Protein AF-A0A975SEJ8-F1 (afdb_monomer_lite)

Structure (mmCIF, N/CA/C/O backbone):
data_AF-A0A975SEJ8-F1
#
_entry.id   AF-A0A975SEJ8-F1
#
loop_
_atom_site.group_PDB
_atom_site.id
_atom_site.type_symbol
_atom_site.label_atom_id
_atom_site.label_alt_id
_atom_site.label_comp_id
_atom_site.label_asym_id
_atom_site.label_entity_id
_atom_site.label_seq_id
_atom_site.pdbx_PDB_ins_code
_atom_site.Cartn_x
_atom_site.Cartn_y
_atom_site.Cartn_z
_atom_site.occupancy
_atom_site.B_iso_or_equiv
_atom_site.auth_seq_id
_atom_site.auth_comp_id
_atom_site.auth_asym_id
_atom_site.auth_atom_id
_atom_site.pdbx_PDB_model_num
ATOM 1 N N . MET A 1 1 ? 27.462 -22.743 -17.928 1.00 39.81 1 MET A N 1
ATOM 2 C CA . MET A 1 1 ? 26.714 -21.482 -18.122 1.00 39.81 1 MET A CA 1
ATOM 3 C C . MET A 1 1 ? 26.953 -21.085 -19.560 1.00 39.81 1 MET A C 1
ATOM 5 O O . MET A 1 1 ? 28.101 -21.074 -19.976 1.00 39.81 1 MET A O 1
ATOM 9 N N . SER A 1 2 ? 25.882 -21.036 -20.339 1.00 52.16 2 SER A N 1
ATOM 10 C CA . SER A 1 2 ? 25.892 -21.140 -21.798 1.00 52.16 2 SER A CA 1
ATOM 11 C C . SER A 1 2 ? 26.473 -19.896 -22.474 1.00 52.16 2 SER A C 1
ATOM 13 O O . SER A 1 2 ? 26.110 -18.778 -22.129 1.00 52.16 2 SER A O 1
ATOM 15 N N . GLU A 1 3 ? 27.335 -20.107 -23.473 1.00 52.84 3 GLU A N 1
ATOM 16 C CA . GLU A 1 3 ? 27.982 -19.072 -24.304 1.00 52.84 3 GLU A CA 1
ATOM 17 C C . GLU A 1 3 ? 26.980 -18.152 -25.047 1.00 52.84 3 GLU A C 1
ATOM 19 O O . GLU A 1 3 ? 27.371 -17.124 -25.602 1.00 52.84 3 GLU A O 1
ATOM 24 N N . THR A 1 4 ? 25.680 -18.472 -25.010 1.00 63.06 4 THR A N 1
ATOM 25 C CA . THR A 1 4 ? 24.568 -17.641 -25.499 1.00 63.06 4 THR A CA 1
ATOM 26 C C . THR A 1 4 ? 24.370 -16.345 -24.713 1.00 63.06 4 THR A C 1
ATOM 28 O O . THR A 1 4 ? 23.949 -15.361 -25.311 1.00 63.06 4 THR A O 1
ATOM 31 N N . ASP A 1 5 ? 24.717 -16.288 -23.421 1.00 61.00 5 ASP A N 1
ATOM 32 C CA . ASP A 1 5 ? 24.562 -15.057 -22.618 1.00 61.00 5 ASP A CA 1
ATOM 33 C C . ASP A 1 5 ? 25.556 -13.953 -23.032 1.00 61.00 5 ASP A C 1
ATOM 35 O O . ASP A 1 5 ? 25.358 -12.773 -22.742 1.00 61.00 5 ASP A O 1
ATOM 39 N N . THR A 1 6 ? 26.631 -14.327 -23.734 1.00 62.75 6 THR A N 1
ATOM 40 C CA . THR A 1 6 ? 27.674 -13.415 -24.230 1.00 62.75 6 THR A CA 1
ATOM 41 C C . THR A 1 6 ? 27.463 -12.950 -25.673 1.00 62.75 6 THR A C 1
ATOM 43 O O . THR A 1 6 ? 28.188 -12.067 -26.137 1.00 62.75 6 THR A O 1
ATOM 46 N N . GLN A 1 7 ? 26.480 -13.501 -26.393 1.00 77.69 7 GLN A N 1
ATOM 47 C CA . GLN A 1 7 ? 26.162 -13.073 -27.753 1.00 77.69 7 GLN A CA 1
ATOM 48 C C . GLN A 1 7 ? 25.293 -11.809 -27.713 1.00 77.69 7 GLN A C 1
ATOM 50 O O . GLN A 1 7 ? 24.232 -11.776 -27.095 1.00 77.69 7 GLN A O 1
ATOM 55 N N . ALA A 1 8 ? 25.744 -10.736 -28.366 1.00 81.38 8 ALA A N 1
ATOM 56 C CA . ALA A 1 8 ? 24.969 -9.503 -28.440 1.00 81.38 8 ALA A CA 1
ATOM 57 C C . ALA A 1 8 ? 23.642 -9.757 -29.176 1.00 81.38 8 ALA A C 1
ATOM 59 O O . ALA A 1 8 ? 23.656 -10.175 -30.332 1.00 81.38 8 ALA A O 1
ATOM 60 N N . LEU A 1 9 ? 22.518 -9.458 -28.511 1.00 83.12 9 LEU A N 1
ATOM 61 C CA . LEU A 1 9 ? 21.168 -9.559 -29.078 1.00 83.12 9 LEU A CA 1
ATOM 62 C C . LEU A 1 9 ? 21.109 -8.886 -30.451 1.00 83.12 9 LEU A C 1
ATOM 64 O O . LEU A 1 9 ? 21.462 -7.704 -30.575 1.00 83.12 9 LEU A O 1
ATOM 68 N N . SER A 1 10 ? 20.628 -9.614 -31.450 1.00 89.62 10 SER A N 1
ATOM 69 C CA . SER A 1 10 ? 20.312 -9.080 -32.771 1.00 89.62 10 SER A CA 1
ATOM 70 C C . SER A 1 10 ? 19.159 -8.067 -32.693 1.00 89.62 10 SER A C 1
ATOM 72 O O . SER A 1 10 ? 18.440 -7.983 -31.696 1.00 89.62 10 SER A O 1
ATOM 74 N N . ALA A 1 11 ? 18.983 -7.252 -33.736 1.00 92.56 11 ALA A N 1
ATOM 75 C CA . ALA A 1 11 ? 17.920 -6.242 -33.762 1.00 92.56 11 ALA A CA 1
ATOM 76 C C . ALA A 1 11 ? 16.515 -6.863 -33.628 1.00 92.56 11 ALA A C 1
ATOM 78 O O . ALA A 1 11 ? 15.684 -6.323 -32.905 1.00 92.56 11 ALA A O 1
ATOM 79 N N . VAL A 1 12 ? 16.300 -8.024 -34.257 1.00 93.12 12 VAL A N 1
ATOM 80 C CA . VAL A 1 12 ? 15.027 -8.762 -34.234 1.00 93.12 12 VAL A CA 1
ATOM 81 C C . VAL A 1 12 ? 14.707 -9.263 -32.825 1.00 93.12 12 VAL A C 1
ATOM 83 O O . VAL A 1 12 ? 13.624 -9.013 -32.310 1.00 93.12 12 VAL A O 1
ATOM 86 N N . GLU A 1 13 ? 15.674 -9.876 -32.140 1.00 93.31 13 GLU A N 1
ATOM 87 C CA . GLU A 1 13 ? 15.466 -10.392 -30.777 1.00 93.31 13 GLU A CA 1
ATOM 88 C C . GLU A 1 13 ? 15.156 -9.273 -29.771 1.00 93.31 13 GLU A C 1
ATOM 90 O O . GLU A 1 13 ? 14.415 -9.469 -28.806 1.00 93.31 13 GLU A O 1
ATOM 95 N N . ARG A 1 14 ? 15.699 -8.067 -29.981 1.00 93.81 14 ARG A N 1
ATOM 96 C CA . ARG A 1 14 ? 15.366 -6.908 -29.137 1.00 93.81 14 ARG A CA 1
ATOM 97 C C . ARG A 1 14 ? 13.925 -6.460 -29.335 1.00 93.81 14 ARG A C 1
ATOM 99 O O . ARG A 1 14 ? 13.272 -6.137 -28.344 1.00 93.81 14 ARG A O 1
ATOM 106 N N . GLU A 1 15 ? 13.453 -6.439 -30.578 1.00 96.44 15 GLU A N 1
ATOM 107 C CA . GLU A 1 15 ? 12.074 -6.086 -30.918 1.00 96.44 15 GLU A CA 1
ATOM 108 C C . GLU A 1 15 ? 11.086 -7.101 -30.328 1.00 96.44 15 GLU A C 1
ATOM 110 O O . GLU A 1 15 ? 10.133 -6.712 -29.652 1.00 96.44 15 GLU A O 1
ATOM 115 N N . GLU A 1 16 ? 11.370 -8.399 -30.454 1.00 94.88 16 GLU A N 1
ATOM 116 C CA . GLU A 1 16 ? 10.562 -9.461 -29.841 1.00 94.88 16 GLU A CA 1
ATOM 117 C C . GLU A 1 16 ? 10.511 -9.342 -28.310 1.00 94.88 16 GLU A C 1
ATOM 119 O O . GLU A 1 16 ? 9.440 -9.418 -27.701 1.00 94.88 16 GLU A O 1
ATOM 124 N N . LEU A 1 17 ? 11.651 -9.080 -27.661 1.00 96.19 17 LEU A N 1
ATOM 125 C CA . LEU A 1 17 ? 11.686 -8.848 -26.215 1.00 96.19 17 LEU A CA 1
ATOM 126 C C . LEU A 1 17 ? 10.931 -7.582 -25.806 1.00 96.19 17 LEU A C 1
ATOM 128 O O . LEU A 1 17 ? 10.373 -7.532 -24.708 1.00 96.19 17 LEU A O 1
ATOM 132 N N . GLN A 1 18 ? 10.934 -6.541 -26.637 1.00 95.38 18 GLN A N 1
ATOM 133 C CA . GLN A 1 18 ? 10.152 -5.339 -26.375 1.00 95.38 18 GLN A CA 1
ATOM 134 C C . GLN A 1 18 ? 8.651 -5.640 -26.460 1.00 95.38 18 GLN A C 1
ATOM 136 O O . GLN A 1 18 ? 7.928 -5.318 -25.517 1.00 95.38 18 GLN A O 1
ATOM 141 N N . ALA A 1 19 ? 8.206 -6.356 -27.495 1.00 97.25 19 ALA A N 1
ATOM 142 C CA . ALA A 1 19 ? 6.817 -6.787 -27.633 1.00 97.25 19 ALA A CA 1
ATOM 143 C C . ALA A 1 19 ? 6.357 -7.652 -26.443 1.00 97.25 19 ALA A C 1
ATOM 145 O O . ALA A 1 19 ? 5.279 -7.430 -25.888 1.00 97.25 19 ALA A O 1
ATOM 146 N N . LEU A 1 20 ? 7.199 -8.579 -25.968 1.00 97.75 20 LEU A N 1
ATOM 147 C CA . LEU A 1 20 ? 6.904 -9.394 -24.783 1.00 97.75 20 LEU A CA 1
ATOM 148 C C . LEU A 1 20 ? 6.792 -8.562 -23.501 1.00 97.75 20 LEU A C 1
ATOM 150 O O . LEU A 1 20 ? 5.940 -8.837 -22.653 1.00 97.75 20 LEU A O 1
ATOM 154 N N . ARG A 1 21 ? 7.638 -7.538 -23.336 1.00 97.19 21 ARG A N 1
ATOM 155 C CA . ARG A 1 21 ? 7.542 -6.620 -22.190 1.00 97.19 21 ARG A CA 1
ATOM 156 C C . ARG A 1 21 ? 6.258 -5.802 -22.242 1.00 97.19 21 ARG A C 1
ATOM 158 O O . ARG A 1 21 ? 5.631 -5.619 -21.203 1.00 97.19 21 ARG A O 1
ATOM 165 N N . GLU A 1 22 ? 5.854 -5.348 -23.421 1.00 98.31 22 GLU A N 1
ATOM 166 C CA . GLU A 1 22 ? 4.609 -4.604 -23.613 1.00 98.31 22 GLU A CA 1
ATOM 167 C C . GLU A 1 22 ? 3.377 -5.478 -23.345 1.00 98.31 22 GLU A C 1
ATOM 169 O O . GLU A 1 22 ? 2.469 -5.059 -22.620 1.00 98.31 22 GLU A O 1
ATOM 174 N N . GLU A 1 23 ? 3.362 -6.721 -23.836 1.00 97.12 23 GLU A N 1
ATOM 175 C CA . GLU A 1 23 ? 2.288 -7.671 -23.536 1.00 97.12 23 GLU A CA 1
ATOM 176 C C . GLU A 1 23 ? 2.227 -7.987 -22.037 1.00 97.12 23 GLU A C 1
ATOM 178 O O . GLU A 1 23 ? 1.148 -7.950 -21.433 1.00 97.12 23 GLU A O 1
ATOM 183 N N . LYS A 1 24 ? 3.382 -8.244 -21.408 1.00 97.81 24 LYS A N 1
ATOM 184 C CA . LYS A 1 24 ? 3.458 -8.480 -19.963 1.00 97.81 24 LYS A CA 1
ATOM 185 C C . LYS A 1 24 ? 2.933 -7.276 -19.186 1.00 97.81 24 LYS A C 1
ATOM 187 O O . LYS A 1 24 ? 2.111 -7.460 -18.293 1.00 97.81 24 LYS A O 1
ATOM 192 N N . ALA A 1 25 ? 3.336 -6.063 -19.559 1.00 98.25 25 ALA A N 1
ATOM 193 C CA . ALA A 1 25 ? 2.858 -4.839 -18.927 1.00 98.25 25 ALA A CA 1
ATOM 194 C C . ALA A 1 25 ? 1.337 -4.673 -19.074 1.00 98.25 25 ALA A C 1
ATOM 196 O O . ALA A 1 25 ? 0.681 -4.196 -18.149 1.00 98.25 25 ALA A O 1
ATOM 197 N N . ARG A 1 26 ? 0.742 -5.091 -20.200 1.00 97.69 26 ARG A N 1
ATOM 198 C CA . ARG A 1 26 ? -0.719 -5.079 -20.366 1.00 97.69 26 ARG A CA 1
ATOM 199 C C . ARG A 1 26 ? -1.401 -6.043 -19.396 1.00 97.69 26 ARG A C 1
ATOM 201 O O . ARG A 1 26 ? -2.304 -5.629 -18.673 1.00 97.69 26 ARG A O 1
ATOM 208 N N . ARG A 1 27 ? -0.936 -7.296 -19.336 1.00 98.06 27 ARG A N 1
ATOM 209 C CA . ARG A 1 27 ? -1.499 -8.301 -18.417 1.00 98.06 27 ARG A CA 1
ATOM 210 C C . ARG A 1 27 ? -1.333 -7.906 -16.957 1.00 98.06 27 ARG A C 1
ATOM 212 O O . ARG A 1 27 ? -2.234 -8.125 -16.157 1.00 98.06 27 ARG A O 1
ATOM 219 N N . GLU A 1 28 ? -0.197 -7.317 -16.609 1.00 97.75 28 GLU A N 1
ATOM 220 C CA . GLU A 1 28 ? 0.078 -6.863 -15.250 1.00 97.75 28 GLU A CA 1
ATOM 221 C C . GLU A 1 28 ? -0.863 -5.730 -14.827 1.00 97.75 28 GLU A C 1
ATOM 223 O O . GLU A 1 28 ? -1.389 -5.772 -13.721 1.00 97.75 28 GLU A O 1
ATOM 228 N N . ARG A 1 29 ? -1.171 -4.775 -15.715 1.00 97.88 29 ARG A N 1
ATOM 229 C CA . ARG A 1 29 ? -2.160 -3.718 -15.429 1.00 97.88 29 ARG A CA 1
ATOM 230 C C . ARG A 1 29 ? -3.567 -4.276 -15.215 1.00 97.88 29 ARG A C 1
ATOM 232 O O . ARG A 1 29 ? -4.257 -3.850 -14.294 1.00 97.88 29 ARG A O 1
ATOM 239 N N . GLU A 1 30 ? -3.989 -5.238 -16.035 1.00 97.81 30 GLU A N 1
ATOM 240 C CA . GLU A 1 30 ? -5.288 -5.908 -15.874 1.00 97.81 30 GLU A CA 1
ATOM 241 C C . GLU A 1 30 ? -5.355 -6.690 -14.551 1.00 97.81 30 GLU A C 1
ATOM 243 O O . GLU A 1 30 ? -6.343 -6.604 -13.818 1.00 97.81 30 GLU A O 1
ATOM 248 N N . ALA A 1 31 ? -4.281 -7.410 -14.213 1.00 98.06 31 ALA A N 1
ATOM 249 C CA . ALA A 1 31 ? -4.169 -8.140 -12.956 1.00 98.06 31 ALA A CA 1
ATOM 250 C C . ALA A 1 31 ? -4.144 -7.202 -11.741 1.00 98.06 31 ALA A C 1
ATOM 252 O O . ALA A 1 31 ? -4.810 -7.493 -10.749 1.00 98.06 31 ALA A O 1
ATOM 253 N N . ALA A 1 32 ? -3.440 -6.070 -11.825 1.00 97.94 32 ALA A N 1
ATOM 254 C CA . ALA A 1 32 ? -3.396 -5.059 -10.773 1.00 97.94 32 ALA A CA 1
ATOM 255 C C . ALA A 1 32 ? -4.785 -4.462 -10.515 1.00 97.94 32 ALA A C 1
ATOM 257 O O . ALA A 1 32 ? -5.229 -4.428 -9.373 1.00 97.94 32 ALA A O 1
ATOM 258 N N . HIS A 1 33 ? -5.521 -4.104 -11.570 1.00 98.25 33 HIS A N 1
ATOM 259 C CA . HIS A 1 33 ? -6.893 -3.609 -11.434 1.00 98.25 33 HIS A CA 1
ATOM 260 C C . HIS A 1 33 ? -7.835 -4.665 -10.824 1.00 98.25 33 HIS A C 1
ATOM 262 O O . HIS A 1 33 ? -8.696 -4.356 -10.000 1.00 98.25 33 HIS A O 1
ATOM 268 N N . ALA A 1 34 ? -7.675 -5.942 -11.187 1.00 98.12 34 ALA A N 1
ATOM 269 C CA . ALA A 1 34 ? -8.436 -7.024 -10.564 1.00 98.12 34 ALA A CA 1
ATOM 270 C C . ALA A 1 34 ? -8.057 -7.241 -9.086 1.00 98.12 34 ALA A C 1
ATOM 272 O O . ALA A 1 34 ? -8.930 -7.545 -8.273 1.00 98.12 34 ALA A O 1
ATOM 273 N N . ALA A 1 35 ? -6.778 -7.094 -8.735 1.00 98.31 35 ALA A N 1
ATOM 274 C CA . ALA A 1 35 ? -6.292 -7.204 -7.364 1.00 98.31 35 ALA A CA 1
ATOM 275 C C . ALA A 1 35 ? -6.812 -6.058 -6.485 1.00 98.31 35 ALA A C 1
ATOM 277 O O . ALA A 1 35 ? -7.351 -6.333 -5.417 1.00 98.31 35 ALA A O 1
ATOM 278 N N . GLU A 1 36 ? -6.764 -4.815 -6.971 1.00 98.31 36 GLU A N 1
ATOM 279 C CA . GLU A 1 36 ? -7.295 -3.633 -6.277 1.00 98.31 36 GLU A CA 1
ATOM 280 C C . GLU A 1 36 ? -8.778 -3.812 -5.931 1.00 98.31 36 GLU A C 1
ATOM 282 O O . GLU A 1 36 ? -9.210 -3.579 -4.803 1.00 98.31 36 GLU A O 1
ATOM 287 N N . ARG A 1 37 ? -9.575 -4.318 -6.880 1.00 98.50 37 ARG A N 1
ATOM 288 C CA . ARG A 1 37 ? -10.990 -4.606 -6.620 1.00 98.50 37 ARG A CA 1
ATOM 289 C C . ARG A 1 37 ? -11.194 -5.634 -5.510 1.00 98.50 37 ARG A C 1
ATOM 291 O O . ARG A 1 37 ? -12.077 -5.441 -4.678 1.00 98.50 37 ARG A O 1
ATOM 298 N N . ARG A 1 38 ? -10.395 -6.704 -5.491 1.00 98.25 38 ARG A N 1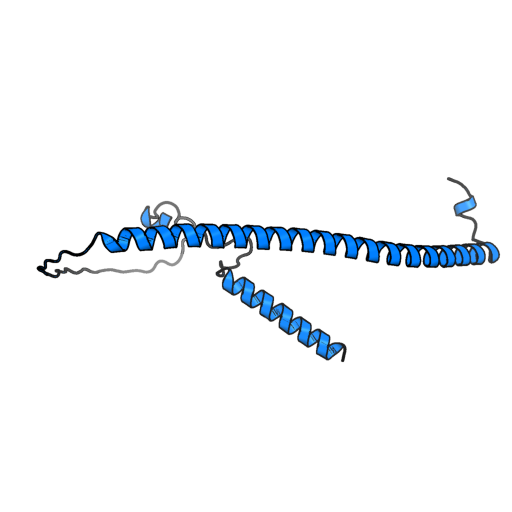
ATOM 299 C CA . ARG A 1 38 ? -10.465 -7.733 -4.441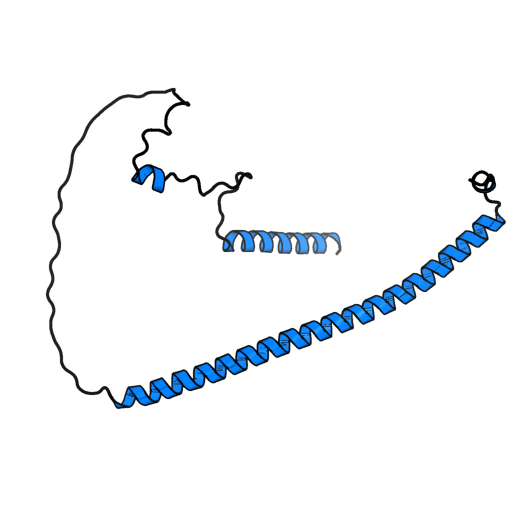 1.00 98.25 38 ARG A CA 1
ATOM 300 C C . ARG A 1 38 ? -10.048 -7.178 -3.083 1.00 98.25 38 ARG A C 1
ATOM 302 O O . ARG A 1 38 ? -10.690 -7.484 -2.087 1.00 98.25 38 ARG A O 1
ATOM 309 N N . GLU A 1 39 ? -9.016 -6.344 -3.039 1.00 98.25 39 GLU A N 1
ATOM 310 C CA . GLU A 1 39 ? -8.572 -5.686 -1.808 1.00 98.25 39 GLU A CA 1
ATOM 311 C C . GLU A 1 39 ? -9.667 -4.777 -1.235 1.00 98.25 39 GLU A C 1
ATOM 313 O O . GLU A 1 39 ? -9.992 -4.858 -0.051 1.00 98.25 39 GLU A O 1
ATOM 318 N N . LEU A 1 40 ? -1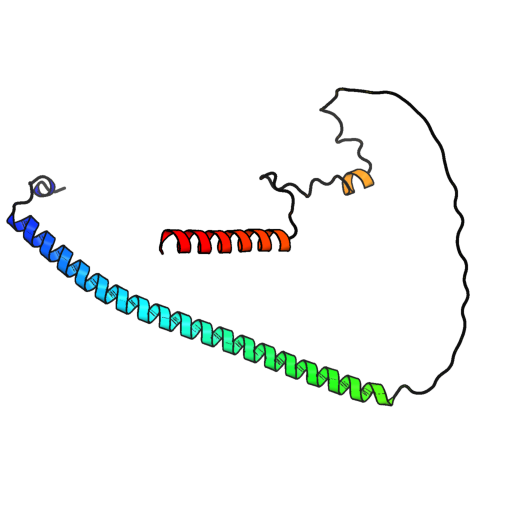0.339 -3.998 -2.087 1.00 98.50 40 LEU A N 1
ATOM 319 C CA . LEU A 1 40 ? -11.479 -3.176 -1.674 1.00 98.50 40 LEU A CA 1
ATOM 320 C C . LEU A 1 40 ? -12.680 -4.004 -1.189 1.00 98.50 40 LEU A C 1
ATOM 322 O O . LEU A 1 40 ? -13.473 -3.520 -0.383 1.00 98.50 40 LEU A O 1
ATOM 326 N N . GLU A 1 41 ? -12.873 -5.220 -1.696 1.00 98.50 41 GLU A N 1
ATOM 327 C CA . GLU A 1 41 ? -13.906 -6.138 -1.200 1.00 98.50 41 GLU A CA 1
ATOM 328 C C . GLU A 1 41 ? -13.546 -6.688 0.188 1.00 98.50 41 GLU A C 1
ATOM 330 O O . GLU A 1 41 ? -14.412 -6.716 1.064 1.00 98.50 41 GLU A O 1
ATOM 335 N N . LEU A 1 42 ? -12.275 -7.031 0.426 1.00 98.69 42 LEU A N 1
ATOM 336 C CA . LEU A 1 42 ? -11.790 -7.453 1.744 1.00 98.69 42 LEU A CA 1
ATOM 337 C C . LEU A 1 42 ? -11.919 -6.337 2.785 1.00 98.69 42 LEU A C 1
ATOM 339 O O . LEU A 1 42 ? -12.471 -6.575 3.855 1.00 98.69 42 LEU A O 1
ATOM 343 N N . LEU A 1 43 ? -11.504 -5.111 2.450 1.00 98.50 43 LEU A N 1
ATOM 344 C CA . LEU A 1 43 ? -11.623 -3.961 3.352 1.00 98.50 43 LEU A CA 1
ATOM 345 C C . LEU A 1 43 ? -13.079 -3.662 3.714 1.00 98.50 43 LEU A 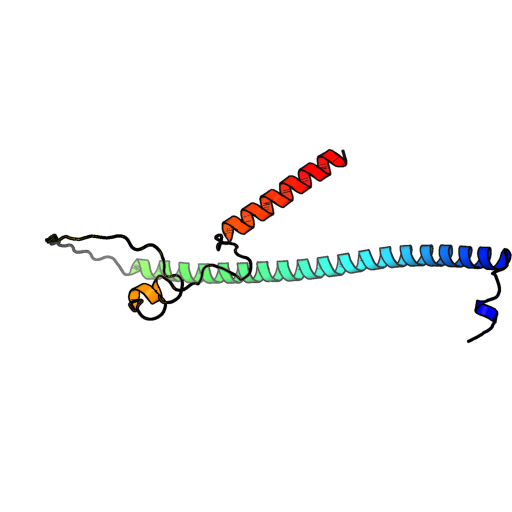C 1
ATOM 347 O O . LEU A 1 43 ? -13.383 -3.372 4.867 1.00 98.50 43 LEU A O 1
ATOM 351 N N . ARG A 1 44 ? -14.003 -3.762 2.749 1.00 98.56 44 ARG A N 1
ATOM 352 C CA . ARG A 1 44 ? -15.436 -3.593 3.037 1.00 98.56 44 ARG A CA 1
ATOM 353 C C . ARG A 1 44 ? -15.977 -4.697 3.940 1.00 98.56 44 ARG A C 1
ATOM 355 O O . ARG A 1 44 ? -16.809 -4.411 4.794 1.00 98.56 44 ARG A O 1
ATOM 362 N N . ALA A 1 45 ? -15.529 -5.939 3.760 1.00 98.50 45 ALA A N 1
ATOM 363 C CA . ALA A 1 45 ? -15.926 -7.043 4.629 1.00 98.50 45 ALA A CA 1
ATOM 364 C C . ALA A 1 45 ? -15.391 -6.859 6.059 1.00 98.50 45 ALA A C 1
ATOM 366 O O . ALA A 1 45 ? -16.130 -7.071 7.019 1.00 98.50 45 ALA A O 1
ATOM 367 N N . GLU A 1 46 ? -14.143 -6.413 6.202 1.00 98.25 46 GLU A N 1
ATOM 368 C CA . GLU A 1 46 ? -13.536 -6.100 7.497 1.00 98.25 46 GLU A CA 1
ATOM 369 C C . GLU A 1 46 ? -14.267 -4.948 8.195 1.00 98.25 46 GLU A C 1
ATOM 371 O O . GLU A 1 46 ? -14.659 -5.079 9.351 1.00 98.25 46 GLU A O 1
ATOM 376 N N . GLN A 1 47 ? -14.546 -3.858 7.476 1.00 98.50 47 GLN A N 1
ATOM 377 C CA . GLN A 1 47 ? -15.329 -2.736 8.001 1.00 98.50 47 GLN A CA 1
ATOM 378 C C . GLN A 1 47 ? -16.717 -3.179 8.468 1.00 98.50 47 GLN A C 1
ATOM 380 O O . GLN A 1 47 ? -17.125 -2.840 9.574 1.00 98.50 47 GLN A O 1
ATOM 385 N N . ALA A 1 48 ? -17.417 -3.996 7.674 1.00 98.38 48 ALA A N 1
ATOM 386 C CA . ALA A 1 48 ? -18.724 -4.520 8.059 1.00 98.38 48 ALA A CA 1
ATOM 387 C C . ALA A 1 48 ? -18.659 -5.393 9.326 1.00 98.38 48 ALA A C 1
ATOM 389 O O . ALA A 1 48 ? -19.583 -5.361 10.139 1.00 98.38 48 ALA A O 1
ATOM 390 N N . ALA A 1 49 ? -17.578 -6.157 9.512 1.00 98.56 49 ALA A N 1
ATOM 391 C CA . ALA A 1 49 ? -17.368 -6.947 10.721 1.00 98.56 49 ALA A CA 1
ATOM 392 C C . ALA A 1 49 ? -17.133 -6.053 11.950 1.00 98.56 49 ALA A C 1
ATOM 394 O O . ALA A 1 49 ? -17.772 -6.261 12.983 1.00 98.56 49 ALA A O 1
ATOM 395 N N . VAL A 1 50 ? -16.284 -5.030 11.821 1.00 98.56 50 VAL A N 1
ATOM 396 C CA . VAL A 1 50 ? -16.013 -4.056 12.891 1.00 98.56 50 VAL A CA 1
ATOM 397 C C . VAL A 1 50 ? -17.280 -3.282 13.264 1.00 98.56 50 VAL A C 1
ATOM 399 O O . VAL A 1 50 ? -17.602 -3.150 14.444 1.00 98.56 50 VAL A O 1
ATOM 402 N N . ASP A 1 51 ? -18.051 -2.822 12.280 1.00 98.38 51 ASP A N 1
ATOM 403 C CA . ASP A 1 51 ? -19.306 -2.106 12.524 1.00 98.38 51 ASP A CA 1
ATOM 404 C C . ASP A 1 51 ? -20.330 -2.988 13.253 1.00 98.38 51 ASP A C 1
ATOM 406 O O . ASP A 1 51 ? -21.001 -2.533 14.186 1.00 98.38 51 ASP A O 1
ATOM 410 N N . ALA A 1 52 ? -20.433 -4.267 12.876 1.00 98.00 52 ALA A N 1
ATOM 411 C CA . ALA A 1 52 ? -21.300 -5.222 13.559 1.00 98.00 52 ALA A CA 1
ATOM 412 C C . ALA A 1 52 ? -20.877 -5.440 15.021 1.00 98.00 52 ALA A C 1
ATOM 414 O O . ALA A 1 52 ? -21.735 -5.482 15.907 1.00 98.00 52 ALA A O 1
ATOM 415 N N . GLU A 1 53 ? -19.573 -5.528 15.290 1.00 98.25 53 GLU A N 1
ATOM 416 C CA . GLU A 1 53 ? -19.035 -5.640 16.648 1.00 98.25 53 GLU A CA 1
ATOM 417 C C . GLU A 1 53 ? -19.357 -4.396 17.489 1.00 98.25 53 GLU A C 1
ATOM 419 O O . GLU A 1 53 ? -19.847 -4.516 18.614 1.00 98.25 53 GLU A O 1
ATOM 424 N N . ILE A 1 54 ? -19.173 -3.196 16.930 1.00 98.00 54 ILE A N 1
ATOM 425 C CA . ILE A 1 54 ? -19.500 -1.934 17.608 1.00 98.00 54 ILE A CA 1
ATOM 426 C C . ILE A 1 54 ? -20.993 -1.873 17.943 1.00 98.00 54 ILE A C 1
ATOM 428 O O . ILE A 1 54 ? -21.363 -1.510 19.063 1.00 98.00 54 ILE A O 1
ATOM 432 N N . LEU A 1 55 ? -21.865 -2.237 17.000 1.00 98.06 55 LEU A N 1
ATOM 433 C CA . LEU A 1 55 ? -23.309 -2.263 17.235 1.00 98.06 55 LEU A CA 1
ATOM 434 C C . LEU A 1 55 ? -23.686 -3.278 18.319 1.00 98.06 55 LEU A C 1
ATOM 436 O O . LEU A 1 55 ? -24.503 -2.958 19.184 1.00 98.06 55 LEU A O 1
ATOM 440 N N . ALA A 1 56 ? -23.068 -4.461 18.326 1.00 97.62 56 ALA A N 1
ATOM 441 C CA . ALA A 1 56 ? -23.283 -5.462 19.367 1.00 97.62 56 ALA A CA 1
ATOM 442 C C . ALA A 1 56 ? -22.833 -4.952 20.748 1.00 97.62 56 ALA A C 1
ATOM 444 O O . ALA A 1 56 ? -23.582 -5.064 21.722 1.00 97.62 56 ALA A O 1
ATOM 445 N N . ALA A 1 57 ? -21.660 -4.319 20.833 1.00 97.25 57 ALA A N 1
ATOM 446 C CA . ALA A 1 57 ? -21.155 -3.723 22.068 1.00 97.25 57 ALA A CA 1
ATOM 447 C C . ALA A 1 57 ? -22.079 -2.607 22.583 1.00 97.25 57 ALA A C 1
ATOM 449 O O . ALA A 1 57 ? -22.416 -2.575 23.767 1.00 97.25 57 ALA A O 1
ATOM 450 N N . ARG A 1 58 ? -22.565 -1.730 21.695 1.00 97.44 58 ARG A N 1
ATOM 451 C CA . ARG A 1 58 ? -23.529 -0.673 22.042 1.00 97.44 58 ARG A CA 1
ATOM 452 C C . ARG A 1 58 ? -24.859 -1.235 22.526 1.00 97.44 58 ARG A C 1
ATOM 454 O O . ARG A 1 58 ? -25.419 -0.719 23.488 1.00 97.44 58 ARG A O 1
ATOM 461 N N . GLN A 1 59 ? -25.369 -2.291 21.897 1.00 96.44 59 GLN A N 1
ATOM 462 C CA . GLN A 1 59 ? -26.592 -2.952 22.358 1.00 96.44 59 GLN A CA 1
ATOM 463 C C . GLN A 1 59 ? -26.410 -3.577 23.744 1.00 96.44 59 GLN A C 1
ATOM 465 O O . GLN A 1 59 ? -27.288 -3.428 24.593 1.00 96.44 59 GLN A O 1
ATOM 470 N N . ALA A 1 60 ? -25.264 -4.211 24.005 1.00 95.19 60 ALA A N 1
ATOM 471 C CA . ALA A 1 60 ? -24.935 -4.732 25.330 1.00 95.19 60 ALA A CA 1
ATOM 472 C C . ALA A 1 60 ? -24.829 -3.608 26.379 1.00 95.19 60 ALA A C 1
ATOM 474 O O . ALA A 1 60 ? -25.345 -3.746 27.488 1.00 95.19 60 ALA A O 1
ATOM 475 N N . GLU A 1 61 ? -24.228 -2.471 26.019 1.00 94.62 61 GLU A N 1
ATOM 476 C CA . GLU A 1 61 ? -24.125 -1.285 26.876 1.00 94.62 61 GLU A CA 1
ATOM 477 C C . GLU A 1 61 ? -25.506 -0.691 27.201 1.00 94.62 61 GLU A C 1
ATOM 479 O O . GLU A 1 61 ? -25.785 -0.358 28.354 1.00 94.62 61 GLU A O 1
ATOM 484 N N . LEU A 1 62 ? -26.395 -0.584 26.207 1.00 94.31 62 LEU A N 1
ATOM 485 C CA . LEU A 1 62 ? -27.774 -0.133 26.408 1.00 94.31 62 LEU A CA 1
ATOM 486 C C . LEU A 1 62 ? -28.544 -1.100 27.312 1.00 94.31 62 LEU A C 1
ATOM 488 O O . LEU A 1 62 ? -29.200 -0.655 28.253 1.00 94.31 62 LEU A O 1
ATOM 492 N N . ALA A 1 63 ? -28.411 -2.412 27.086 1.00 92.00 63 ALA A N 1
ATOM 493 C CA . ALA A 1 63 ? -29.033 -3.435 27.922 1.00 92.00 63 ALA A CA 1
ATOM 494 C C . ALA A 1 63 ? -28.570 -3.323 29.387 1.00 92.00 63 ALA A C 1
ATOM 496 O O . ALA A 1 63 ? -29.404 -3.312 30.299 1.00 92.00 63 ALA A O 1
ATOM 497 N N . ALA A 1 64 ? -27.264 -3.149 29.615 1.00 90.69 64 ALA A N 1
ATOM 498 C CA . ALA A 1 64 ? -26.695 -2.936 30.944 1.00 90.69 64 ALA A CA 1
ATOM 499 C C . ALA A 1 64 ? -27.225 -1.652 31.611 1.00 90.69 64 ALA A C 1
ATOM 501 O O . ALA A 1 64 ? -27.584 -1.674 32.789 1.00 90.69 64 ALA A O 1
ATOM 502 N N . GLN A 1 65 ? -27.357 -0.550 30.866 1.00 87.75 65 GLN A N 1
ATOM 503 C CA . GLN A 1 65 ? -27.919 0.706 31.380 1.00 87.75 65 GLN A CA 1
ATOM 504 C C . GLN A 1 65 ? -29.389 0.572 31.801 1.00 87.75 65 GLN A C 1
ATOM 506 O O . GLN A 1 65 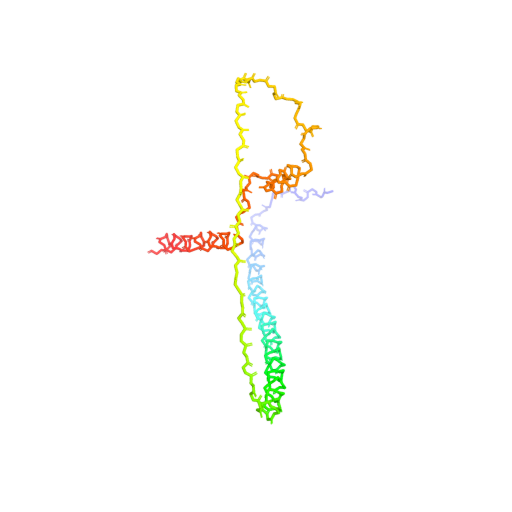? -29.769 1.098 32.850 1.00 87.75 65 GLN A O 1
ATOM 511 N N . THR A 1 66 ? -30.216 -0.165 31.048 1.00 83.38 66 THR A N 1
ATOM 512 C CA . THR A 1 66 ? -31.607 -0.450 31.450 1.00 83.38 66 THR A CA 1
ATOM 513 C C . THR A 1 66 ? -31.693 -1.230 32.761 1.00 83.38 66 THR A C 1
ATOM 515 O O . THR A 1 66 ? -32.560 -0.937 33.585 1.00 83.38 66 THR A O 1
ATOM 518 N N . LEU A 1 67 ? -30.785 -2.185 32.995 1.00 79.94 67 LEU A N 1
ATOM 519 C CA . LEU A 1 67 ? -30.744 -2.941 34.251 1.00 79.94 67 LEU A CA 1
ATOM 520 C C . LEU A 1 67 ? -30.363 -2.042 35.438 1.00 79.94 67 LEU A C 1
ATOM 522 O O . LEU A 1 67 ? -31.030 -2.077 36.473 1.00 79.94 67 LEU A O 1
ATOM 526 N N . VAL A 1 68 ? -29.360 -1.173 35.269 1.00 76.69 68 VAL A N 1
ATOM 527 C CA . VAL A 1 68 ? -28.928 -0.218 36.307 1.00 76.69 68 VAL A CA 1
ATOM 528 C C . VAL A 1 68 ? -30.026 0.809 36.627 1.00 76.69 68 VAL A C 1
ATOM 530 O O . VAL A 1 68 ? -30.281 1.092 37.800 1.00 76.69 68 VAL A O 1
ATOM 533 N N . GLN A 1 69 ? -30.738 1.333 35.620 1.00 65.25 69 GLN A N 1
ATOM 534 C CA . GLN A 1 69 ? -31.863 2.249 35.853 1.00 65.25 69 GLN A CA 1
ATOM 535 C C . GLN A 1 69 ? -33.051 1.557 36.537 1.00 65.25 69 GLN A C 1
ATOM 537 O O . GLN A 1 69 ? -33.630 2.136 37.459 1.00 65.25 69 GLN A O 1
ATOM 542 N N . GLY A 1 70 ? -33.382 0.316 36.164 1.00 58.69 70 GLY A N 1
ATOM 543 C CA . GLY A 1 70 ? -34.424 -0.471 36.833 1.00 58.69 70 GLY A CA 1
ATOM 544 C C . GLY A 1 70 ? -34.143 -0.673 38.327 1.00 58.69 70 GLY A C 1
ATOM 545 O O . GLY A 1 70 ? -35.043 -0.542 39.157 1.00 58.69 70 GLY A O 1
ATOM 546 N N . GLN A 1 71 ? -32.876 -0.877 38.693 1.00 55.47 71 GLN A N 1
ATOM 547 C CA . GLN A 1 71 ? -32.448 -1.015 40.086 1.00 55.47 71 GLN A CA 1
ATOM 548 C C . GLN A 1 71 ? -32.521 0.315 40.861 1.00 55.47 71 GLN A C 1
ATOM 550 O O . GLN A 1 71 ? -32.997 0.337 42.000 1.00 55.47 71 GLN A O 1
ATOM 555 N N . ALA A 1 72 ? -32.175 1.443 40.227 1.00 52.41 72 ALA A N 1
ATOM 556 C CA . ALA A 1 72 ? -32.305 2.779 40.821 1.00 52.41 72 ALA A CA 1
ATOM 557 C C . ALA A 1 72 ? -33.770 3.165 41.131 1.00 52.41 72 ALA A C 1
ATOM 559 O O . ALA A 1 72 ? -34.045 3.796 42.153 1.00 52.41 72 ALA A O 1
ATOM 560 N N . HIS A 1 73 ? -34.729 2.724 40.308 1.00 46.31 73 HIS A N 1
ATOM 561 C CA . HIS A 1 73 ? -36.157 3.004 40.519 1.00 46.31 73 HIS A CA 1
ATOM 562 C C . HIS A 1 73 ? -36.767 2.136 41.636 1.00 46.31 73 HIS A C 1
ATOM 564 O O . HIS A 1 73 ? -37.711 2.565 42.300 1.00 46.31 73 HIS A O 1
ATOM 570 N N . THR A 1 74 ? -36.199 0.955 41.912 1.00 44.81 74 THR A N 1
ATOM 571 C CA . THR A 1 74 ? -36.601 0.122 43.064 1.00 44.81 74 THR A CA 1
ATOM 572 C C . THR A 1 74 ? -35.990 0.571 44.395 1.00 44.81 74 THR A C 1
ATOM 574 O O . THR A 1 74 ? -36.614 0.393 45.439 1.00 44.81 74 THR A O 1
ATOM 577 N N . ALA A 1 75 ? -34.817 1.216 44.377 1.00 47.16 75 ALA A N 1
ATOM 578 C CA . ALA A 1 75 ? -34.152 1.708 45.587 1.00 47.16 75 ALA A CA 1
ATOM 579 C C . ALA A 1 75 ? -34.748 3.030 46.113 1.00 47.16 75 ALA A C 1
ATOM 581 O O . ALA A 1 75 ? -34.729 3.288 47.316 1.00 47.16 75 ALA A O 1
ATOM 582 N N . SER A 1 76 ? -35.349 3.852 45.244 1.00 46.72 76 SER A N 1
ATOM 583 C CA . SER A 1 76 ? -35.885 5.165 45.636 1.00 46.72 76 SER A CA 1
ATOM 584 C C . SER A 1 76 ? -37.236 5.117 46.379 1.00 46.72 76 SER A C 1
ATOM 586 O O . SER A 1 76 ? -37.712 6.154 46.838 1.00 46.72 76 SER A O 1
ATOM 588 N N . LYS A 1 77 ? -37.859 3.935 46.537 1.00 43.31 77 LYS A N 1
ATOM 589 C CA . LYS A 1 77 ? -39.120 3.746 47.291 1.00 43.31 77 LYS A CA 1
ATOM 590 C C . LYS A 1 77 ? -38.898 3.434 48.784 1.00 43.31 77 LYS A C 1
ATOM 592 O O . LYS A 1 77 ? -39.864 3.439 49.539 1.00 43.31 77 LYS A O 1
ATOM 597 N N . ALA A 1 78 ? -37.660 3.184 49.225 1.00 43.59 78 ALA A N 1
ATOM 598 C CA . ALA A 1 78 ? -37.374 2.681 50.577 1.00 43.59 78 ALA A CA 1
ATOM 599 C C . ALA A 1 78 ? -36.669 3.673 51.528 1.00 43.59 78 ALA A C 1
ATOM 601 O O . ALA A 1 78 ? -36.405 3.316 52.672 1.00 43.59 78 ALA A O 1
ATOM 602 N N . ALA A 1 79 ? -36.381 4.910 51.112 1.00 46.94 79 ALA A N 1
ATOM 603 C CA . ALA A 1 79 ? -35.603 5.852 51.925 1.00 46.94 79 ALA A CA 1
ATOM 604 C C . ALA A 1 79 ? -36.309 7.208 52.108 1.00 46.94 79 ALA A C 1
ATOM 606 O O . ALA A 1 79 ? -35.901 8.225 51.556 1.00 46.94 79 ALA A O 1
ATOM 607 N N . GLN A 1 80 ? -37.371 7.229 52.914 1.00 39.81 80 GLN A N 1
ATOM 608 C CA . GLN A 1 80 ? -37.860 8.452 53.561 1.00 39.81 80 GLN A CA 1
ATOM 609 C C . GLN A 1 80 ? -38.129 8.181 55.042 1.00 39.81 80 GLN A C 1
ATOM 611 O O . GLN A 1 80 ? -39.227 7.762 55.383 1.00 39.81 80 GLN A O 1
ATOM 616 N N . VAL A 1 81 ? -37.146 8.470 55.904 1.00 35.38 81 VAL A N 1
ATOM 617 C CA . VAL A 1 81 ? -37.349 9.031 57.257 1.00 35.38 81 VAL A CA 1
ATOM 618 C C . VAL A 1 81 ? -36.106 9.882 57.607 1.00 35.38 81 VAL A C 1
ATOM 620 O O . VAL A 1 81 ? -34.990 9.412 57.381 1.00 35.38 81 VAL A O 1
ATOM 623 N N . PRO A 1 82 ? -36.254 11.128 58.104 1.00 48.72 82 PRO A N 1
ATOM 624 C CA . PRO A 1 82 ? -35.143 12.036 58.408 1.00 48.72 82 PRO A CA 1
ATOM 625 C C . PRO A 1 82 ? -34.695 11.929 59.877 1.00 48.72 82 PRO A C 1
ATOM 627 O O . PRO A 1 82 ? -35.508 11.550 60.707 1.00 48.72 82 PRO A O 1
ATOM 630 N N . THR A 1 83 ? -33.463 12.355 60.198 1.00 30.55 83 THR A N 1
ATOM 631 C CA . THR A 1 83 ? -33.146 13.302 61.302 1.00 30.55 83 THR A CA 1
ATOM 632 C C . THR A 1 83 ? -31.636 13.581 61.422 1.00 30.55 83 THR A C 1
ATOM 634 O O . THR A 1 83 ? -30.856 12.699 61.756 1.00 30.55 83 THR A O 1
ATOM 637 N N . SER A 1 84 ? -31.274 14.839 61.148 1.00 36.56 84 SER A N 1
ATOM 638 C CA . SER A 1 84 ? -30.373 15.764 61.874 1.00 36.56 84 SER A CA 1
ATOM 639 C C . SER A 1 84 ? -29.314 15.246 62.877 1.00 36.56 84 SER A C 1
ATOM 641 O O . SER A 1 84 ? -29.668 14.585 63.847 1.00 36.56 84 SER A O 1
ATOM 643 N N . SER A 1 85 ? -28.067 15.752 62.781 1.00 34.28 85 SER A N 1
ATOM 644 C CA . SER A 1 85 ? -27.508 16.802 63.683 1.00 34.28 85 SER A CA 1
ATOM 645 C C . SER A 1 85 ? -25.986 16.706 63.975 1.00 34.28 85 SER A C 1
ATOM 647 O O . SER A 1 85 ? -25.488 15.636 64.300 1.00 34.28 85 SER A O 1
ATOM 649 N N . ALA A 1 86 ? -25.330 17.885 63.969 1.00 31.94 86 ALA A N 1
ATOM 650 C CA . ALA A 1 86 ? -24.097 18.330 64.669 1.00 31.94 86 ALA A CA 1
ATOM 651 C C . ALA A 1 86 ? -22.740 17.640 64.351 1.00 31.94 86 ALA A C 1
ATOM 653 O O . ALA A 1 86 ? -22.565 16.456 64.582 1.00 31.94 86 ALA A O 1
ATOM 654 N N . ALA A 1 87 ? -21.740 18.289 63.731 1.00 37.03 87 ALA A N 1
ATOM 655 C CA . ALA A 1 87 ? -20.898 19.430 64.159 1.00 37.03 87 ALA A CA 1
ATOM 656 C C . ALA A 1 87 ? -19.931 19.123 65.327 1.00 37.03 87 ALA A C 1
ATOM 658 O O . ALA A 1 87 ? -20.397 18.775 66.401 1.00 37.03 87 ALA A O 1
ATOM 659 N N . VAL A 1 88 ? -18.613 19.325 65.118 1.00 36.84 88 VAL A N 1
ATOM 660 C CA . VAL A 1 88 ? -17.625 20.029 65.988 1.00 36.84 88 VAL A CA 1
ATOM 661 C C . VAL A 1 88 ? -16.234 20.015 65.307 1.00 36.84 88 VAL A C 1
ATOM 663 O O . VAL A 1 88 ? -15.957 19.204 64.430 1.00 36.84 88 VAL A O 1
ATOM 666 N N . LYS A 1 89 ? -15.413 21.015 65.643 1.00 39.53 89 LYS A N 1
ATOM 667 C CA . LYS A 1 89 ? -14.402 21.725 64.847 1.00 39.53 89 LYS A CA 1
ATOM 668 C C . LYS A 1 89 ? -13.210 22.102 65.745 1.00 39.53 89 LYS A C 1
ATOM 670 O O . LYS A 1 89 ? -13.492 22.616 66.820 1.00 39.53 89 LYS A O 1
ATOM 675 N N . SER A 1 90 ? -11.957 21.949 65.281 1.00 37.09 90 SER A N 1
ATOM 676 C CA . SER A 1 90 ? -10.708 22.684 65.671 1.00 37.09 90 SER A CA 1
ATOM 677 C C . SER A 1 90 ? -9.483 21.921 65.105 1.00 37.09 90 SER A C 1
ATOM 679 O O . SER A 1 90 ? -9.408 20.717 65.301 1.00 37.09 90 SER A O 1
ATOM 681 N N . VAL A 1 91 ? -8.610 22.402 64.201 1.00 39.94 91 VAL A N 1
ATOM 682 C CA . VAL A 1 91 ? -7.692 23.573 64.067 1.00 39.94 91 VAL A CA 1
ATOM 683 C C . VAL A 1 91 ? -6.371 23.438 64.884 1.00 39.94 91 VAL A C 1
ATOM 685 O O . VAL A 1 91 ? -6.460 23.033 66.038 1.00 39.94 91 VAL A O 1
ATOM 688 N N . PRO A 1 92 ? -5.174 23.722 64.291 1.00 53.09 92 PRO A N 1
ATOM 689 C CA . PRO A 1 92 ? -3.861 23.112 64.606 1.00 53.09 92 PRO A CA 1
ATOM 690 C C . PRO A 1 92 ? -2.779 24.089 65.153 1.00 53.09 92 PRO A C 1
ATOM 692 O O . PRO A 1 92 ? -2.978 25.299 65.129 1.00 53.09 92 PRO A O 1
ATOM 695 N N . GLU A 1 93 ? -1.601 23.580 65.553 1.00 31.78 93 GLU A N 1
ATOM 696 C CA . GLU A 1 93 ? -0.408 24.358 65.986 1.00 31.78 93 GLU A CA 1
ATOM 697 C C . GLU A 1 93 ? 0.873 23.532 65.663 1.00 31.78 93 GLU A C 1
ATOM 699 O O . GLU A 1 93 ? 0.961 22.383 66.083 1.00 31.78 93 GLU A O 1
ATOM 704 N N . GLN A 1 94 ? 1.709 23.836 64.655 1.00 36.84 94 GLN A N 1
ATOM 705 C CA . GLN A 1 94 ? 2.817 24.813 64.514 1.00 36.84 94 GLN A CA 1
ATOM 706 C C . GLN A 1 94 ? 4.036 24.621 65.450 1.00 36.84 94 GLN A C 1
ATOM 708 O O . GLN A 1 94 ? 3.865 24.623 66.660 1.00 36.84 94 GLN A O 1
ATOM 713 N N . THR A 1 95 ? 5.260 24.517 64.882 1.00 31.39 95 THR A N 1
ATOM 714 C CA . THR A 1 95 ? 6.579 25.036 65.385 1.00 31.39 95 THR A CA 1
ATOM 715 C C . THR A 1 95 ? 7.756 24.498 64.522 1.00 31.39 95 THR A C 1
ATOM 717 O O . THR A 1 95 ? 7.902 23.290 64.399 1.00 31.39 95 THR A O 1
ATOM 720 N N . VAL A 1 96 ? 8.403 25.250 63.608 1.00 35.53 96 VAL A N 1
ATOM 721 C CA . VAL A 1 96 ? 9.540 26.229 63.623 1.00 35.53 96 VAL A CA 1
ATOM 722 C C . VAL A 1 96 ? 10.984 25.754 63.949 1.00 35.53 96 VAL A C 1
ATOM 724 O O . VAL A 1 96 ? 11.258 25.325 65.061 1.00 35.53 96 VAL A O 1
ATOM 727 N N . SER A 1 97 ? 11.885 26.057 62.983 1.00 43.06 97 SER A N 1
ATOM 728 C CA . SER A 1 97 ? 13.314 26.502 63.055 1.00 43.06 97 SER A CA 1
ATOM 729 C C . SER A 1 97 ? 14.409 25.479 63.437 1.00 43.06 97 SER A C 1
ATOM 731 O O . SER A 1 97 ? 14.177 24.603 64.251 1.00 43.06 97 SER A O 1
ATOM 733 N N . THR A 1 98 ? 15.657 25.477 62.917 1.00 32.88 98 THR A N 1
ATOM 734 C CA . THR A 1 98 ? 16.726 26.526 62.882 1.00 32.88 98 THR A CA 1
ATOM 735 C C . THR A 1 98 ? 17.943 25.936 62.090 1.00 32.88 98 THR A C 1
ATOM 737 O O . THR A 1 98 ? 18.224 24.760 62.273 1.00 32.88 98 THR A O 1
ATOM 740 N N . THR A 1 99 ? 18.532 26.564 61.054 1.00 31.53 99 THR A N 1
ATOM 741 C CA . THR A 1 99 ? 19.727 27.470 61.001 1.00 31.53 99 THR A CA 1
ATOM 742 C C . THR A 1 99 ? 21.136 26.829 60.861 1.00 31.53 99 THR A C 1
ATOM 744 O O . THR A 1 99 ? 21.514 25.998 61.675 1.00 31.53 99 THR A O 1
ATOM 747 N N . ALA A 1 100 ? 21.929 27.401 59.921 1.00 33.03 100 ALA A N 1
ATOM 748 C CA . ALA A 1 100 ? 23.410 27.414 59.747 1.00 33.03 100 ALA A CA 1
ATOM 749 C C . ALA A 1 100 ? 24.095 26.121 59.219 1.00 33.03 100 ALA A C 1
ATOM 751 O O . ALA A 1 100 ? 23.686 25.031 59.573 1.00 33.03 100 ALA A O 1
ATOM 752 N N . ALA A 1 101 ? 25.160 26.110 58.400 1.00 32.12 101 ALA A N 1
ATOM 753 C CA . ALA A 1 101 ? 26.077 27.131 57.884 1.00 32.12 101 ALA A CA 1
ATOM 754 C C . ALA A 1 101 ? 26.992 26.524 56.775 1.00 32.12 101 ALA A C 1
ATOM 756 O O . ALA A 1 101 ? 27.412 25.381 56.894 1.00 32.12 101 ALA A O 1
ATOM 757 N N . THR A 1 102 ? 27.361 27.354 55.788 1.00 28.83 102 THR A N 1
ATOM 758 C CA . THR A 1 102 ? 28.723 27.516 55.216 1.00 28.83 102 THR A CA 1
ATOM 759 C C . THR A 1 102 ? 29.366 26.472 54.267 1.00 28.83 102 THR A C 1
ATOM 761 O O . THR A 1 102 ? 29.513 25.300 54.573 1.00 28.83 102 THR A O 1
ATOM 764 N N . ALA A 1 103 ? 29.916 27.043 53.179 1.00 28.06 103 ALA A N 1
ATOM 765 C CA . ALA A 1 103 ? 31.066 26.635 52.351 1.00 28.06 103 ALA A CA 1
ATOM 766 C C . ALA A 1 103 ? 30.888 25.600 51.220 1.00 28.06 103 ALA A C 1
ATOM 768 O O . ALA A 1 103 ? 30.964 24.393 51.399 1.00 28.06 103 ALA A O 1
ATOM 769 N N . ALA A 1 104 ? 30.770 26.164 50.014 1.00 32.44 104 ALA A N 1
ATOM 770 C CA . ALA A 1 104 ? 31.533 25.858 48.802 1.00 32.44 104 ALA A CA 1
ATOM 771 C C . ALA A 1 104 ? 32.411 24.589 48.785 1.00 32.44 104 ALA A C 1
ATOM 773 O O . ALA A 1 104 ? 33.432 24.518 49.466 1.00 32.44 104 ALA A O 1
ATOM 774 N N . ALA A 1 105 ? 32.111 23.692 47.843 1.00 31.97 105 ALA A N 1
ATOM 775 C CA . ALA A 1 105 ? 33.098 22.809 47.234 1.00 31.97 105 ALA A CA 1
ATOM 776 C C . ALA A 1 105 ? 32.726 22.545 45.769 1.00 31.97 105 ALA A C 1
ATOM 778 O O . ALA A 1 105 ? 31.790 21.814 45.450 1.00 31.97 105 ALA A O 1
ATOM 779 N N . THR A 1 106 ? 33.476 23.172 44.869 1.00 31.92 106 THR A N 1
ATOM 780 C CA . THR A 1 106 ? 33.671 22.689 43.505 1.00 31.92 106 THR A CA 1
ATOM 781 C C . THR A 1 106 ? 34.45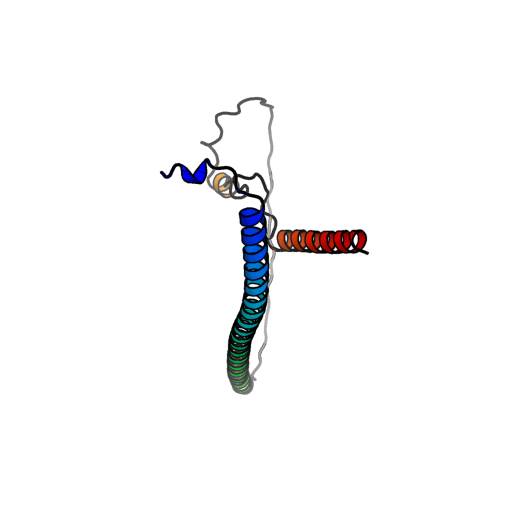5 21.375 43.573 1.00 31.92 106 THR A C 1
ATOM 783 O O . THR A 1 106 ? 35.381 21.262 44.371 1.00 31.92 106 THR A O 1
ATOM 786 N N . ALA A 1 107 ? 34.129 20.447 42.671 1.00 33.38 107 ALA A N 1
ATOM 787 C CA . ALA A 1 107 ? 34.861 19.219 42.349 1.00 33.38 107 ALA A CA 1
ATOM 788 C C . ALA A 1 107 ? 34.757 18.047 43.348 1.00 33.38 107 ALA A C 1
ATOM 790 O O . ALA A 1 107 ? 35.578 17.891 44.243 1.00 33.38 107 ALA A O 1
ATOM 791 N N . SER A 1 108 ? 33.829 17.125 43.069 1.00 31.47 108 SER A N 1
ATOM 792 C CA . SER A 1 108 ? 34.193 15.716 42.852 1.00 31.47 108 SER A CA 1
ATOM 793 C C . SER A 1 108 ? 33.042 14.971 42.166 1.00 31.47 108 SER A C 1
ATOM 795 O O . SER A 1 108 ? 32.146 14.411 42.796 1.00 31.47 108 SER A O 1
ATOM 797 N N . ALA A 1 109 ? 33.052 14.994 40.833 1.00 47.84 109 ALA A N 1
ATOM 798 C CA . ALA A 1 109 ? 32.295 14.059 40.015 1.00 47.84 109 ALA A CA 1
ATOM 799 C C . ALA A 1 109 ? 32.996 12.694 40.090 1.00 47.84 109 ALA A C 1
ATOM 801 O O . ALA A 1 109 ? 33.902 12.453 39.301 1.00 47.84 109 ALA A O 1
ATOM 802 N N . ALA A 1 110 ? 32.642 11.862 41.079 1.00 40.75 110 ALA A N 1
ATOM 803 C CA . ALA A 1 110 ? 32.939 10.416 41.098 1.00 40.75 110 ALA A CA 1
ATOM 804 C C . ALA A 1 110 ? 32.380 9.629 42.309 1.00 40.75 110 ALA A C 1
ATOM 806 O O . ALA A 1 110 ? 32.551 8.416 42.330 1.00 40.75 110 ALA A O 1
ATOM 807 N N . ALA A 1 111 ? 31.747 10.237 43.326 1.00 46.56 111 ALA A N 1
ATOM 808 C CA . ALA A 1 111 ? 31.498 9.509 44.587 1.00 46.56 111 ALA A CA 1
ATOM 809 C C . ALA A 1 111 ? 30.185 9.850 45.327 1.00 46.56 111 ALA A C 1
ATOM 811 O O . ALA A 1 111 ? 30.195 10.005 46.546 1.00 46.56 111 ALA A O 1
ATOM 812 N N . HIS A 1 112 ? 29.047 9.974 44.633 1.00 47.81 112 HIS A N 1
ATOM 813 C CA . HIS A 1 112 ? 27.771 10.343 45.281 1.00 47.81 112 HIS A CA 1
ATOM 814 C C . HIS A 1 112 ? 26.622 9.328 45.165 1.00 47.81 112 HIS A C 1
ATOM 816 O O . HIS A 1 112 ? 25.482 9.695 45.432 1.00 47.81 112 HIS A O 1
ATOM 822 N N . ASP A 1 113 ? 26.883 8.055 44.854 1.00 56.06 113 ASP A N 1
ATOM 823 C CA . ASP A 1 113 ? 25.800 7.049 44.806 1.00 56.06 113 ASP A CA 1
ATOM 824 C C . ASP A 1 113 ? 25.552 6.322 46.153 1.00 56.06 113 ASP A C 1
ATOM 826 O O . ASP A 1 113 ? 24.504 5.713 46.393 1.00 56.06 113 ASP A O 1
ATOM 830 N N . GLU A 1 114 ? 26.484 6.426 47.106 1.00 58.91 114 GLU A N 1
ATOM 831 C CA . GLU A 1 114 ? 26.448 5.589 48.318 1.00 58.91 114 GLU A CA 1
ATOM 832 C C . GLU A 1 114 ? 25.804 6.235 49.554 1.00 58.91 114 GLU A C 1
ATOM 834 O O . GLU A 1 114 ? 25.618 5.558 50.561 1.00 58.91 114 GLU A O 1
ATOM 839 N N . HIS A 1 115 ? 25.390 7.506 49.498 1.00 49.22 115 HIS A N 1
ATOM 840 C CA . HIS A 1 115 ? 24.798 8.177 50.668 1.00 49.22 115 HIS A CA 1
ATOM 841 C C . HIS A 1 115 ? 23.510 8.956 50.387 1.00 49.22 115 HIS A C 1
ATOM 843 O O . HIS A 1 115 ? 23.144 9.877 51.119 1.00 49.22 115 HIS A O 1
ATOM 849 N N . LEU A 1 116 ? 22.779 8.563 49.346 1.00 71.62 116 LEU A N 1
ATOM 850 C CA . LEU A 1 116 ? 21.407 9.020 49.165 1.00 71.62 116 LEU A CA 1
ATOM 851 C C . LEU A 1 116 ? 20.519 8.278 50.170 1.00 71.62 116 LEU A C 1
ATOM 853 O O . LEU A 1 116 ? 20.440 7.047 50.162 1.00 71.62 116 LEU A O 1
ATOM 857 N N . SER A 1 117 ? 19.862 9.032 51.055 1.00 75.94 117 SER A N 1
ATOM 858 C CA . SER A 1 117 ? 18.863 8.470 51.969 1.00 75.94 117 SER A CA 1
ATOM 859 C C . SER A 1 117 ? 17.755 7.776 51.171 1.00 75.94 117 SER A C 1
ATOM 861 O O . SER A 1 117 ? 17.497 8.136 50.023 1.00 75.94 117 SER A O 1
ATOM 863 N N . PHE A 1 118 ? 17.078 6.788 51.760 1.00 65.38 118 PHE A N 1
ATOM 864 C CA . PHE A 1 118 ? 16.027 6.022 51.075 1.00 65.38 118 PHE A CA 1
ATOM 865 C C . PHE A 1 118 ? 14.984 6.922 50.382 1.00 65.38 118 PHE A C 1
ATOM 867 O O . PHE A 1 118 ? 14.617 6.672 49.237 1.00 65.38 118 PHE A O 1
ATOM 874 N N . GLY A 1 119 ? 14.586 8.030 51.021 1.00 72.00 119 GLY A N 1
ATOM 875 C CA . GLY A 1 119 ? 13.683 9.015 50.416 1.00 72.00 119 GLY A CA 1
ATOM 876 C C . GLY A 1 119 ? 14.288 9.729 49.205 1.00 72.00 119 GLY A C 1
ATOM 877 O O . GLY A 1 119 ? 13.601 9.958 48.218 1.00 72.00 119 GLY A O 1
ATOM 878 N N . GLN A 1 120 ? 15.588 10.013 49.225 1.00 64.81 120 GLN A N 1
ATOM 879 C CA . GLN A 1 120 ? 16.283 10.633 48.099 1.00 64.81 120 GLN A CA 1
ATOM 880 C C . GLN A 1 120 ? 16.515 9.646 46.948 1.00 64.81 120 GLN A C 1
ATOM 882 O O . GLN A 1 120 ? 16.403 10.048 45.797 1.00 64.81 120 GLN A O 1
ATOM 887 N N . LYS A 1 121 ? 16.725 8.352 47.235 1.00 63.81 121 LYS A N 1
ATOM 888 C CA . LYS A 1 121 ? 16.734 7.290 46.213 1.00 63.81 121 LYS A CA 1
ATOM 889 C C . LYS A 1 121 ? 15.360 7.069 45.576 1.00 63.81 121 LYS A C 1
ATOM 891 O O . LYS A 1 121 ? 15.314 6.762 44.395 1.00 63.81 121 LYS A O 1
ATOM 896 N N . MET A 1 122 ? 14.258 7.267 46.308 1.00 64.00 122 MET A N 1
ATOM 897 C CA . MET A 1 122 ? 12.900 7.192 45.740 1.00 64.00 122 MET A CA 1
ATOM 898 C C . MET A 1 122 ? 12.491 8.428 44.925 1.00 64.00 122 MET A C 1
ATOM 900 O O . MET A 1 122 ? 11.612 8.319 44.079 1.00 64.00 122 MET A O 1
ATOM 904 N N . VAL A 1 123 ? 13.095 9.595 45.172 1.00 61.84 123 VAL A N 1
ATOM 905 C CA . VAL A 1 123 ? 12.805 10.836 44.423 1.00 61.84 123 VAL A CA 1
ATOM 906 C C . VAL A 1 123 ? 13.761 11.017 43.239 1.00 61.84 123 VAL A C 1
ATOM 908 O O . VAL A 1 123 ? 13.375 11.576 42.221 1.00 61.84 123 VAL A O 1
ATOM 911 N N . MET A 1 124 ? 14.997 10.527 43.359 1.00 47.81 124 MET A N 1
ATOM 912 C CA . MET A 1 124 ? 16.030 10.575 42.318 1.00 47.81 124 MET A CA 1
ATOM 913 C C . MET A 1 124 ? 16.175 9.233 41.585 1.00 47.81 124 MET A C 1
ATOM 915 O O . MET A 1 124 ? 17.248 8.949 41.058 1.00 47.81 124 MET A O 1
ATOM 919 N N . THR A 1 125 ? 15.144 8.376 41.555 1.00 52.69 125 THR A N 1
ATOM 920 C CA . THR A 1 125 ? 15.117 7.277 40.579 1.00 52.69 125 THR A CA 1
ATOM 921 C C . THR A 1 125 ? 15.194 7.901 39.186 1.00 52.69 125 THR A C 1
ATOM 923 O O . THR A 1 125 ? 14.290 8.667 38.839 1.00 52.69 125 THR A O 1
ATOM 926 N N . PRO A 1 126 ? 16.226 7.610 38.377 1.00 55.81 126 PRO A N 1
ATOM 927 C CA . PRO A 1 126 ? 16.266 8.048 36.994 1.00 55.81 126 PRO A CA 1
ATOM 928 C C . PRO A 1 126 ? 15.246 7.205 36.226 1.00 55.81 126 PRO A C 1
ATOM 930 O O . PRO A 1 126 ? 15.551 6.136 35.712 1.00 55.81 126 PRO A O 1
ATOM 933 N N . ALA A 1 127 ? 13.999 7.658 36.232 1.00 53.59 127 ALA A N 1
ATOM 934 C CA . ALA A 1 127 ? 12.896 7.059 35.494 1.00 53.59 127 ALA A CA 1
ATOM 935 C C . ALA A 1 127 ? 12.289 8.066 34.504 1.00 53.59 127 ALA A C 1
ATOM 937 O O . ALA A 1 127 ? 11.095 8.011 34.233 1.00 53.59 127 ALA A O 1
ATOM 938 N N . GLU A 1 128 ? 13.085 9.007 33.983 1.00 53.19 128 GLU A N 1
ATOM 939 C CA . GLU A 1 128 ? 12.594 10.023 33.034 1.00 53.19 128 GLU A CA 1
ATOM 940 C C . GLU A 1 128 ? 13.536 10.322 31.861 1.00 53.19 128 GLU A C 1
ATOM 942 O O . GLU A 1 128 ? 13.374 11.335 31.179 1.00 53.19 128 GLU A O 1
ATOM 947 N N . THR A 1 129 ? 14.464 9.417 31.553 1.00 53.22 129 THR A N 1
ATOM 948 C CA . THR A 1 129 ? 15.243 9.517 30.317 1.00 53.22 129 THR A CA 1
ATOM 949 C C . THR A 1 129 ? 15.327 8.145 29.668 1.00 53.22 129 THR A C 1
ATOM 951 O O . THR A 1 129 ? 15.999 7.257 30.186 1.00 53.22 129 THR A O 1
ATOM 954 N N . ASP A 1 130 ? 14.613 7.967 28.555 1.00 53.88 130 ASP A N 1
ATOM 955 C CA . ASP A 1 130 ? 14.928 6.900 27.601 1.00 53.88 130 ASP A CA 1
ATOM 956 C C . ASP A 1 130 ? 16.346 7.134 27.050 1.00 53.88 130 ASP A C 1
ATOM 958 O O . ASP A 1 130 ? 16.844 8.267 27.081 1.00 53.88 130 ASP A O 1
ATOM 962 N N . ASP A 1 131 ? 16.968 6.091 26.498 1.00 55.75 131 ASP A N 1
ATOM 963 C CA . ASP A 1 131 ? 18.314 6.122 25.886 1.00 55.75 131 ASP A CA 1
ATOM 964 C C . ASP A 1 131 ? 18.485 7.211 24.791 1.00 55.75 131 ASP A C 1
ATOM 966 O O . ASP A 1 131 ? 19.602 7.534 24.394 1.00 55.75 131 ASP A O 1
ATOM 970 N N . ASP A 1 132 ? 17.388 7.839 24.349 1.00 59.53 132 ASP A N 1
ATOM 971 C CA . ASP A 1 132 ? 17.351 8.924 23.361 1.00 59.53 132 ASP A CA 1
ATOM 972 C C . ASP A 1 132 ? 17.317 10.354 23.948 1.00 59.53 132 ASP A C 1
ATOM 974 O O . ASP A 1 132 ? 17.259 11.330 23.196 1.00 59.53 132 ASP A O 1
ATOM 978 N N . GLY A 1 133 ? 17.338 10.546 25.274 1.00 53.03 133 GLY A N 1
ATOM 979 C CA . GLY A 1 133 ? 17.421 11.900 25.855 1.00 53.03 133 GLY A CA 1
ATOM 980 C C . GLY A 1 133 ? 16.155 12.757 25.694 1.00 53.03 133 GLY A C 1
ATOM 981 O O . GLY A 1 133 ? 16.207 13.978 25.860 1.00 53.03 133 GLY A O 1
ATOM 982 N N . ILE A 1 134 ? 15.014 12.147 25.364 1.00 56.94 134 ILE A N 1
ATOM 983 C CA . ILE A 1 134 ? 13.745 12.852 25.161 1.00 56.94 134 ILE A CA 1
ATOM 984 C C . ILE A 1 134 ? 12.956 12.823 26.478 1.00 56.94 134 ILE A C 1
ATOM 986 O O . ILE A 1 134 ? 12.585 11.737 26.929 1.00 56.94 134 ILE A O 1
ATOM 990 N N . PRO A 1 135 ? 12.658 13.980 27.103 1.00 58.66 135 PRO A N 1
ATOM 991 C CA . PRO A 1 135 ? 11.852 14.007 28.316 1.00 58.66 135 PRO A CA 1
ATOM 992 C C . PRO A 1 135 ? 10.470 13.414 28.031 1.00 58.66 135 PRO A C 1
ATOM 994 O O . PRO A 1 135 ? 9.897 13.616 26.954 1.00 58.66 135 PRO A O 1
ATOM 997 N N . HIS A 1 136 ? 9.920 12.689 29.002 1.00 58.72 136 HIS A N 1
ATOM 998 C CA . HIS A 1 136 ? 8.623 12.034 28.890 1.00 58.72 136 HIS A CA 1
ATOM 999 C C . HIS A 1 136 ? 7.490 13.066 28.719 1.00 58.72 136 HIS A C 1
ATOM 1001 O O . HIS A 1 136 ? 6.854 13.511 29.672 1.00 58.72 136 HIS A O 1
ATOM 1007 N N . MET A 1 137 ? 7.206 13.465 27.478 1.00 62.88 137 MET A N 1
ATOM 1008 C CA . MET A 1 137 ? 6.009 14.242 27.166 1.00 62.88 137 MET A CA 1
ATOM 1009 C C . MET A 1 137 ? 4.762 13.406 27.453 1.00 62.88 137 MET A C 1
ATOM 1011 O O . MET A 1 137 ? 4.669 12.255 27.012 1.00 62.88 137 MET A O 1
ATOM 1015 N N . ALA A 1 138 ? 3.778 14.017 28.124 1.00 68.62 138 ALA A N 1
ATOM 1016 C CA . ALA A 1 138 ? 2.462 13.420 28.318 1.00 68.62 138 ALA A CA 1
ATOM 1017 C C . ALA A 1 138 ? 1.920 12.924 26.960 1.00 68.62 138 ALA A C 1
ATOM 1019 O O . ALA A 1 138 ? 2.050 13.645 25.965 1.00 68.62 138 ALA A O 1
ATOM 1020 N N . PRO A 1 139 ? 1.296 11.734 26.884 1.00 70.38 139 PRO A N 1
ATOM 1021 C CA . PRO A 1 139 ? 0.836 11.141 25.622 1.00 70.38 139 PRO A CA 1
ATOM 1022 C C . PRO A 1 139 ? 0.028 12.107 24.742 1.00 70.38 139 PRO A C 1
ATOM 1024 O O . PRO A 1 139 ? 0.184 12.124 23.524 1.00 70.38 139 PRO A O 1
ATOM 1027 N N . ALA A 1 140 ? -0.760 12.990 25.363 1.00 76.88 140 ALA A N 1
ATOM 1028 C CA . ALA A 1 140 ? -1.507 14.044 24.683 1.00 76.88 140 ALA A CA 1
ATOM 1029 C C . ALA A 1 140 ? -0.617 15.027 23.896 1.00 76.88 140 ALA A C 1
ATOM 1031 O O . ALA A 1 140 ? -0.966 15.410 22.785 1.00 76.88 140 ALA A O 1
ATOM 1032 N N . GLN A 1 141 ? 0.546 15.413 24.421 1.00 77.56 141 GLN A N 1
ATOM 1033 C CA . GLN A 1 141 ? 1.450 16.358 23.762 1.00 77.56 141 GLN A CA 1
ATOM 1034 C C . GLN A 1 141 ? 2.138 15.735 22.541 1.00 77.56 141 GLN A C 1
ATOM 1036 O O . GLN A 1 141 ? 2.290 16.400 21.517 1.00 77.56 141 GLN A O 1
ATOM 1041 N N . LYS A 1 142 ? 2.456 14.434 22.611 1.00 78.94 142 LYS A N 1
ATOM 1042 C CA . LYS A 1 142 ? 2.952 13.657 21.464 1.00 78.94 142 LYS A CA 1
ATOM 1043 C C . LYS A 1 142 ? 1.905 13.610 20.349 1.00 78.94 142 LYS A C 1
ATOM 1045 O O . LYS A 1 142 ? 2.222 13.880 19.195 1.00 78.94 142 LYS A O 1
ATOM 1050 N N . ILE A 1 143 ? 0.647 13.348 20.707 1.00 85.69 143 ILE A N 1
ATOM 1051 C CA . ILE A 1 143 ? -0.470 13.310 19.754 1.00 85.69 143 ILE A CA 1
ATOM 1052 C C . ILE A 1 143 ? -0.676 14.680 19.095 1.00 85.69 143 ILE A C 1
ATOM 1054 O O . ILE A 1 143 ? -0.791 14.756 17.874 1.00 85.69 143 ILE A O 1
ATOM 1058 N N . ILE A 1 144 ? -0.670 15.766 19.876 1.00 89.06 144 ILE A N 1
ATOM 1059 C CA . ILE A 1 144 ? -0.835 17.133 19.354 1.00 89.06 144 ILE A CA 1
ATOM 1060 C C . ILE A 1 144 ? 0.292 17.491 18.376 1.00 89.06 144 ILE A C 1
ATOM 1062 O O . ILE A 1 144 ? 0.018 18.042 17.310 1.00 89.06 144 ILE A O 1
ATOM 1066 N N . LEU A 1 145 ? 1.545 17.154 18.704 1.00 88.38 145 LEU A N 1
ATOM 1067 C CA . LEU A 1 145 ? 2.692 17.428 17.838 1.00 88.38 145 LEU A CA 1
ATOM 1068 C C . LEU A 1 145 ? 2.593 16.670 16.506 1.00 88.38 145 LEU A C 1
ATOM 1070 O O . LEU A 1 145 ? 2.786 17.266 15.448 1.00 88.38 145 LEU A O 1
ATOM 1074 N N . ILE A 1 146 ? 2.236 15.383 16.549 1.00 92.19 146 ILE A N 1
ATOM 1075 C CA . ILE A 1 146 ? 2.041 14.559 15.347 1.00 92.19 146 ILE A CA 1
ATOM 1076 C C . ILE A 1 146 ? 0.926 15.144 14.474 1.00 92.19 146 ILE A C 1
ATOM 1078 O O . ILE A 1 146 ? 1.104 15.301 13.266 1.00 92.19 146 ILE A O 1
ATOM 1082 N N . LEU A 1 147 ? -0.204 15.525 15.075 1.00 94.25 147 LEU A N 1
ATOM 1083 C CA . LEU A 1 147 ? -1.336 16.089 14.342 1.00 94.25 147 LEU A CA 1
ATOM 1084 C C . LEU A 1 147 ? -0.964 17.413 13.656 1.00 94.25 147 LEU A C 1
ATOM 1086 O O . LEU A 1 147 ? -1.270 17.615 12.481 1.00 94.25 147 LEU A O 1
ATOM 1090 N N . ALA A 1 148 ? -0.256 18.295 14.367 1.00 94.06 148 ALA A N 1
ATOM 1091 C CA . ALA A 1 148 ? 0.227 19.561 13.820 1.00 94.06 148 ALA A CA 1
ATOM 1092 C C . ALA A 1 148 ? 1.194 19.350 12.641 1.00 94.06 148 ALA A C 1
ATOM 1094 O O . ALA A 1 148 ? 1.139 20.086 11.651 1.00 94.06 148 ALA A O 1
ATOM 1095 N N . LEU A 1 149 ? 2.038 18.317 12.706 1.00 95.38 149 LEU A N 1
ATOM 1096 C CA . LEU A 1 149 ? 2.989 17.987 11.645 1.00 95.38 149 LEU A CA 1
ATOM 1097 C C . LEU A 1 149 ? 2.288 17.428 10.395 1.00 95.38 149 LEU A C 1
ATOM 1099 O O . LEU A 1 149 ? 2.615 17.808 9.274 1.00 95.38 149 LEU A O 1
ATOM 1103 N N . LEU A 1 150 ? 1.258 16.597 10.575 1.00 96.50 150 LEU A N 1
ATOM 1104 C CA . LEU A 1 150 ? 0.447 16.085 9.464 1.00 96.50 150 LEU A CA 1
ATOM 1105 C C . LEU A 1 150 ? -0.336 17.199 8.759 1.00 96.50 150 LEU A C 1
ATOM 1107 O O . LEU A 1 150 ? -0.367 17.246 7.530 1.00 96.50 150 LEU A O 1
ATOM 1111 N N . VAL A 1 151 ? -0.934 18.121 9.518 1.00 97.12 151 VAL A N 1
ATOM 1112 C CA . VAL A 1 151 ? -1.676 19.258 8.949 1.00 97.12 151 VAL A CA 1
ATOM 1113 C C . VAL A 1 151 ? -0.744 20.197 8.188 1.00 97.12 151 VAL A C 1
ATOM 1115 O O . VAL A 1 151 ? -1.058 20.596 7.067 1.00 97.12 151 VAL A O 1
ATOM 1118 N N . THR A 1 152 ? 0.417 20.529 8.755 1.00 95.94 152 THR A N 1
ATOM 1119 C CA . THR A 1 152 ? 1.399 21.383 8.068 1.00 95.94 152 THR A CA 1
ATOM 1120 C C . THR A 1 152 ? 1.926 20.729 6.792 1.00 95.94 152 THR A C 1
ATOM 1122 O O . THR A 1 152 ? 1.995 21.400 5.762 1.00 95.94 152 THR A O 1
ATOM 1125 N N . LEU A 1 153 ? 2.201 19.420 6.805 1.00 96.12 153 LEU A N 1
ATOM 1126 C CA . LEU A 1 153 ? 2.607 18.682 5.608 1.00 96.12 153 LEU A CA 1
ATOM 1127 C C . LEU A 1 153 ? 1.503 18.660 4.540 1.00 96.12 153 LEU A C 1
ATOM 1129 O O . LEU A 1 153 ? 1.780 18.926 3.373 1.00 96.12 153 LEU A O 1
ATOM 1133 N N . ALA A 1 154 ? 0.251 18.408 4.927 1.00 95.12 154 ALA A N 1
ATOM 1134 C CA . ALA A 1 154 ? -0.882 18.410 4.003 1.00 95.12 154 ALA A CA 1
ATOM 1135 C C . ALA A 1 154 ? -1.084 19.781 3.334 1.00 95.12 154 ALA A C 1
ATOM 1137 O O . ALA A 1 154 ? -1.334 19.854 2.131 1.00 95.12 154 ALA A O 1
ATOM 1138 N N . ILE A 1 155 ? -0.928 20.872 4.092 1.00 96.19 155 ILE A N 1
ATOM 1139 C CA . ILE A 1 155 ? -0.989 22.239 3.557 1.00 96.19 155 ILE A CA 1
ATOM 1140 C C . ILE A 1 155 ? 0.184 22.500 2.607 1.00 96.19 155 ILE A C 1
ATOM 1142 O O . ILE A 1 155 ? -0.033 23.019 1.515 1.00 96.19 155 ILE A O 1
ATOM 1146 N N . ALA A 1 156 ? 1.409 22.122 2.980 1.00 95.44 156 ALA A N 1
ATOM 1147 C CA . ALA A 1 156 ? 2.590 22.323 2.143 1.00 95.44 156 ALA A CA 1
ATOM 1148 C C . ALA A 1 156 ? 2.485 21.568 0.809 1.00 95.44 156 ALA A C 1
ATOM 1150 O O . ALA A 1 156 ? 2.726 22.148 -0.246 1.00 95.44 156 ALA A O 1
ATOM 1151 N N . VAL A 1 157 ? 2.051 20.304 0.844 1.00 96.38 157 VAL A N 1
ATOM 1152 C CA . VAL A 1 157 ? 1.775 19.511 -0.363 1.00 96.38 157 VAL A CA 1
ATOM 1153 C C . VAL A 1 157 ? 0.682 20.178 -1.192 1.00 96.38 157 VAL A C 1
ATOM 1155 O O . VAL A 1 157 ? 0.840 20.341 -2.397 1.00 96.38 157 VAL A O 1
ATOM 1158 N N . ARG A 1 158 ? -0.404 20.636 -0.563 1.00 95.19 158 ARG A N 1
ATOM 1159 C CA . ARG A 1 158 ? -1.484 21.326 -1.273 1.00 95.19 158 ARG A CA 1
ATOM 1160 C C . ARG A 1 158 ? -1.031 22.625 -1.944 1.00 95.19 158 ARG A C 1
ATOM 1162 O O . ARG A 1 158 ? -1.523 22.909 -3.022 1.00 95.19 158 ARG A O 1
ATOM 1169 N N . ILE A 1 159 ? -0.126 23.390 -1.337 1.00 94.81 159 ILE A N 1
ATOM 1170 C CA . ILE A 1 159 ? 0.441 24.611 -1.936 1.00 94.81 159 ILE A CA 1
ATOM 1171 C C . ILE A 1 159 ? 1.426 24.274 -3.062 1.00 94.81 159 ILE A C 1
ATOM 1173 O O . ILE A 1 159 ? 1.538 25.022 -4.021 1.00 94.81 159 ILE A O 1
ATOM 1177 N N . LEU A 1 160 ? 2.164 23.167 -2.953 1.00 92.88 160 LEU A N 1
ATOM 1178 C CA . LEU A 1 160 ? 3.154 22.779 -3.959 1.00 92.88 160 LEU A CA 1
ATOM 1179 C C . LEU A 1 160 ? 2.515 22.187 -5.227 1.00 92.88 160 LEU A C 1
ATOM 1181 O O . LEU A 1 160 ? 3.073 22.316 -6.313 1.00 92.88 160 LEU A O 1
ATOM 1185 N N . PHE A 1 161 ? 1.372 21.513 -5.083 1.00 85.19 161 PHE A N 1
ATOM 1186 C CA . PHE A 1 161 ? 0.689 20.793 -6.164 1.00 85.19 161 PHE A CA 1
ATOM 1187 C C . PHE A 1 161 ? -0.512 21.543 -6.769 1.00 85.19 161 PHE A C 1
ATOM 1189 O O . PHE A 1 161 ? -1.209 20.972 -7.609 1.00 85.19 161 PHE A O 1
ATOM 1196 N N . PHE A 1 162 ? -0.775 22.784 -6.353 1.00 72.81 162 PHE A N 1
ATOM 1197 C CA . PHE A 1 162 ? -1.905 23.600 -6.812 1.00 72.81 162 PHE A CA 1
ATOM 1198 C C . PHE A 1 162 ? -1.443 25.017 -7.145 1.00 72.81 162 PHE A C 1
ATOM 1200 O O . PHE A 1 162 ? -1.899 25.545 -8.183 1.00 72.81 162 PHE A O 1
#

pLDDT: mean 72.19, std 24.84, range [28.06, 98.69]

Sequence (162 aa):
MSETDTQALSAVEREELQALREEKARREREAAHAAERRELELLRAEQAAVDAEILAARQAELAAQTLVQGQAHTASKAAQVPTSSAAVKSVPEQTVSTTAATAAATASAAAHDEHLSFGQKMVMTPAETDDDGIPHMAPAQKIILILALLVTLAIAVRILFF

Foldseek 3Di:
DDPVVVDDDDPVNVVVVVVVVVVVVVVVVVVVVVVVVVVVVVVVVVVVVVVVVVVVVVVVVVVVVVVVVVVVVVVVVPDDDDDDDDDDDDDDDDDDDDDDDDDDDDDDPPDPPPDQDPVSCVVPVPPADDPVRDGDDDPVVVVVVVVVVVVVVVVVVVVVVD

Secondary structure (DSSP, 8-state):
--GGGGSPPPHHHHHHHHHHHHHHHHHHHHHHHHHHHHHHHHHHHHHHHHHHHHHHHHHHHHHHHHHHHHHHHHHTTS------------------------------TT--SS---HHHHHHS---S--TT------HHHHHHHHHHHHHHHHHHHHHH--

Radius of gyration: 37.79 Å; chains: 1; bounding box: 74×49×100 Å